Protein AF-A0A7V9U792-F1 (afdb_monomer)

Nearest PDB structures (foldseek):
  6vsh-assembly1_C  TM=2.467E-01  e=8.887E+00  Stenotrophomonas maltophilia

pLDDT: mean 96.43, std 4.14, range [64.75, 98.81]

Radius of gyration: 16.57 Å; Cα contacts (8 Å, |Δi|>4): 42; chains: 1; bounding box: 37×27×44 Å

Structure (mmCIF, N/CA/C/O backbone):
data_AF-A0A7V9U792-F1
#
_entry.id   AF-A0A7V9U792-F1
#
loop_
_atom_site.group_PDB
_atom_site.id
_atom_site.type_symbol
_atom_site.label_atom_id
_atom_site.label_alt_id
_atom_site.label_comp_id
_atom_site.label_asym_id
_atom_site.label_entity_id
_atom_site.label_seq_id
_atom_site.pdbx_PDB_ins_code
_atom_site.Cartn_x
_atom_site.Cartn_y
_atom_site.Cartn_z
_atom_site.occupancy
_atom_site.B_iso_or_equiv
_atom_site.auth_seq_id
_atom_site.auth_comp_id
_atom_site.auth_asym_id
_atom_site.auth_atom_id
_atom_s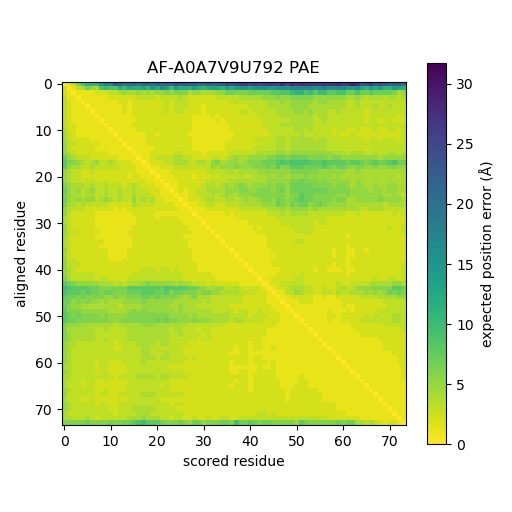ite.pdbx_PDB_model_num
ATOM 1 N N . MET A 1 1 ? 21.992 -14.023 -6.398 1.00 64.75 1 MET A N 1
ATOM 2 C CA . MET A 1 1 ? 20.553 -14.125 -6.099 1.00 64.75 1 MET A CA 1
ATOM 3 C C . MET A 1 1 ? 19.886 -13.294 -7.167 1.00 64.75 1 MET A C 1
ATOM 5 O O . MET A 1 1 ? 20.076 -12.084 -7.160 1.00 64.75 1 MET A O 1
ATOM 9 N N . ASP A 1 2 ? 19.271 -13.942 -8.150 1.00 89.88 2 ASP A N 1
ATOM 10 C CA . ASP A 1 2 ? 18.763 -13.238 -9.326 1.00 89.88 2 ASP A CA 1
ATOM 11 C C . ASP A 1 2 ? 17.367 -12.697 -9.029 1.00 89.88 2 ASP A C 1
ATOM 13 O O . ASP A 1 2 ? 16.500 -13.415 -8.533 1.00 89.88 2 ASP A O 1
ATOM 17 N N . LEU A 1 3 ? 17.177 -11.404 -9.283 1.00 94.44 3 LEU A N 1
ATOM 18 C CA . LEU A 1 3 ? 15.891 -10.739 -9.133 1.00 94.44 3 LEU A CA 1
ATOM 19 C C . LEU A 1 3 ? 15.043 -11.000 -10.380 1.00 94.44 3 LEU A C 1
ATOM 21 O O . LEU A 1 3 ? 15.420 -10.590 -11.480 1.00 94.44 3 LEU A O 1
ATOM 25 N N . ASP A 1 4 ? 13.872 -11.612 -10.208 1.00 97.00 4 ASP A N 1
ATOM 26 C CA . ASP A 1 4 ? 12.883 -11.717 -11.282 1.00 97.00 4 ASP A CA 1
ATOM 27 C C . ASP A 1 4 ? 12.194 -10.362 -11.508 1.00 97.00 4 ASP A C 1
ATOM 29 O O . ASP A 1 4 ? 11.189 -10.005 -10.887 1.00 97.00 4 ASP A O 1
ATOM 33 N N . VAL A 1 5 ? 12.758 -9.583 -12.428 1.00 96.69 5 VAL A N 1
ATOM 34 C CA . VAL A 1 5 ? 12.239 -8.264 -12.800 1.00 96.69 5 VAL A CA 1
ATOM 35 C C . VAL A 1 5 ? 10.853 -8.360 -13.446 1.00 96.69 5 VAL A C 1
ATOM 37 O O . VAL A 1 5 ? 10.046 -7.442 -13.288 1.00 96.69 5 VAL A O 1
ATOM 40 N N . ALA A 1 6 ? 10.549 -9.444 -14.165 1.00 96.56 6 ALA A N 1
ATOM 41 C CA . ALA A 1 6 ? 9.248 -9.608 -14.806 1.00 96.56 6 ALA A CA 1
ATOM 42 C C . ALA A 1 6 ? 8.149 -9.802 -13.753 1.00 96.56 6 ALA A C 1
ATOM 44 O O . ALA A 1 6 ? 7.110 -9.137 -13.834 1.00 96.56 6 ALA A O 1
ATOM 45 N N . ALA A 1 7 ? 8.414 -10.619 -12.728 1.00 96.50 7 ALA A N 1
ATOM 46 C CA . ALA A 1 7 ? 7.517 -10.789 -11.590 1.00 96.50 7 ALA A CA 1
ATOM 47 C C . ALA A 1 7 ? 7.271 -9.458 -10.864 1.00 96.50 7 ALA A C 1
ATOM 49 O O . ALA A 1 7 ? 6.116 -9.066 -10.693 1.00 96.50 7 ALA A O 1
ATOM 50 N N . VAL A 1 8 ? 8.327 -8.703 -10.534 1.00 96.81 8 VAL A N 1
ATOM 51 C CA . VAL A 1 8 ? 8.192 -7.391 -9.870 1.00 96.81 8 VAL A CA 1
ATOM 52 C C . VAL A 1 8 ? 7.357 -6.426 -10.713 1.00 96.81 8 VAL A C 1
ATOM 54 O O . VAL A 1 8 ? 6.412 -5.828 -10.210 1.00 96.81 8 VAL A O 1
ATOM 57 N N . ARG A 1 9 ? 7.643 -6.298 -12.015 1.00 96.69 9 ARG A N 1
ATOM 58 C CA . ARG A 1 9 ? 6.906 -5.389 -12.912 1.00 96.69 9 ARG A CA 1
ATOM 59 C C . ARG A 1 9 ? 5.426 -5.742 -13.026 1.00 96.69 9 ARG A C 1
ATOM 61 O O . ARG A 1 9 ? 4.609 -4.839 -13.197 1.00 96.69 9 ARG A O 1
ATOM 68 N N . SER A 1 10 ? 5.073 -7.022 -12.920 1.00 97.31 10 SER A N 1
ATOM 69 C CA . SER A 1 10 ? 3.677 -7.461 -12.993 1.00 97.31 10 SER A CA 1
ATOM 70 C C . SER A 1 10 ? 2.808 -6.912 -11.851 1.00 97.31 10 SER A C 1
ATOM 72 O O . SER A 1 10 ? 1.604 -6.728 -12.040 1.00 97.31 10 SER A O 1
ATOM 74 N N . ALA A 1 11 ? 3.418 -6.564 -10.712 1.00 98.12 11 ALA A N 1
ATOM 75 C CA . ALA A 1 11 ? 2.728 -6.009 -9.552 1.00 98.12 11 ALA A CA 1
ATOM 76 C C . ALA A 1 11 ? 2.302 -4.538 -9.723 1.00 98.12 11 ALA A C 1
ATOM 78 O O . ALA A 1 11 ? 1.494 -4.067 -8.928 1.00 98.12 11 ALA A O 1
ATOM 79 N N . PHE A 1 12 ? 2.798 -3.811 -10.737 1.00 97.88 12 PHE A N 1
ATOM 80 C CA . PHE A 1 12 ? 2.549 -2.373 -10.935 1.00 97.88 12 PHE A CA 1
ATOM 81 C C . PHE A 1 12 ? 1.612 -2.118 -12.130 1.00 97.88 12 PHE A C 1
ATOM 83 O O . PHE A 1 12 ? 2.071 -2.068 -13.277 1.00 97.88 12 PHE A O 1
ATOM 90 N N . PRO A 1 13 ? 0.300 -1.887 -11.910 1.00 97.50 13 PRO A N 1
ATOM 91 C CA . PRO A 1 13 ? -0.665 -1.710 -12.996 1.00 97.50 13 PRO A CA 1
ATOM 92 C C . PRO A 1 13 ? -0.365 -0.520 -13.912 1.00 97.50 13 PRO A C 1
ATOM 94 O O . PRO A 1 13 ? -0.664 -0.593 -15.103 1.00 97.50 13 PRO A O 1
ATOM 97 N N . ALA A 1 14 ? 0.257 0.542 -13.384 1.00 96.31 14 ALA A N 1
ATOM 98 C CA . ALA A 1 14 ? 0.622 1.739 -14.145 1.00 96.31 14 ALA A CA 1
ATOM 99 C C . ALA A 1 14 ? 1.485 1.421 -15.381 1.00 96.31 14 ALA A C 1
ATOM 101 O O . ALA A 1 14 ? 1.344 2.062 -16.420 1.00 96.31 14 ALA A O 1
A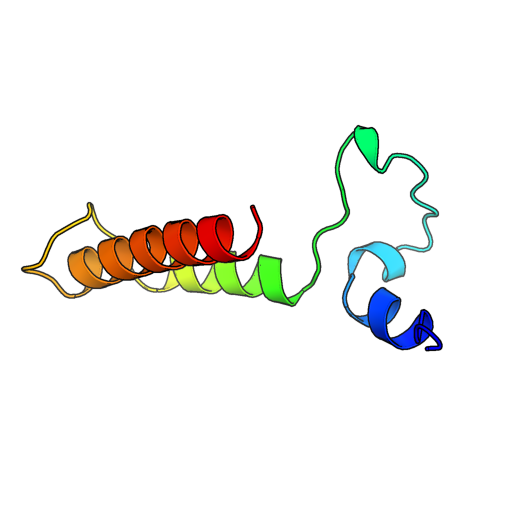TOM 102 N N . LEU A 1 15 ? 2.305 0.364 -15.323 1.00 96.50 15 LEU A N 1
ATOM 103 C CA . LEU A 1 15 ? 3.174 -0.035 -16.434 1.00 96.50 15 LEU A CA 1
ATOM 104 C C . LEU A 1 15 ? 2.399 -0.539 -17.663 1.00 96.50 15 LEU A C 1
ATOM 106 O O . LEU A 1 15 ? 2.944 -0.542 -18.767 1.00 96.50 15 LEU A O 1
ATOM 110 N N . LYS A 1 16 ? 1.122 -0.920 -17.511 1.00 96.06 16 LYS A N 1
ATOM 111 C CA . LYS A 1 16 ? 0.251 -1.308 -18.635 1.00 96.06 16 LYS A CA 1
ATOM 112 C C . LYS A 1 16 ? -0.081 -0.134 -19.560 1.00 96.06 16 LYS A C 1
ATOM 114 O O . LYS A 1 16 ? -0.472 -0.369 -20.697 1.00 96.06 16 LYS A O 1
ATOM 119 N N . ALA A 1 17 ? 0.100 1.108 -19.105 1.00 95.12 17 ALA A N 1
ATOM 120 C CA . ALA A 1 17 ? -0.108 2.302 -19.922 1.00 95.1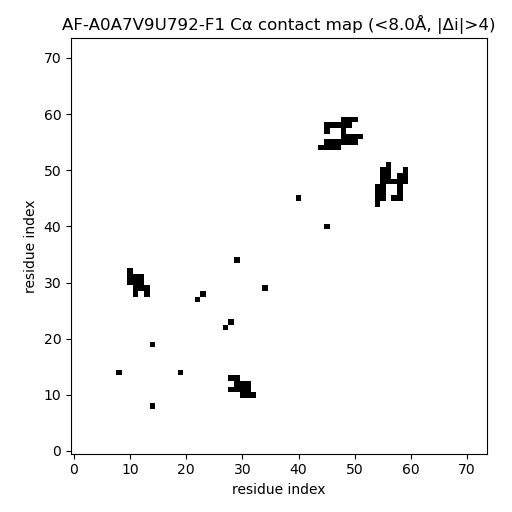2 17 ALA A CA 1
ATOM 121 C C . ALA A 1 17 ? 0.955 2.482 -21.026 1.00 95.12 17 ALA A C 1
ATOM 123 O O . ALA A 1 17 ? 0.821 3.374 -21.858 1.00 95.12 17 ALA A O 1
ATOM 124 N N . GLY A 1 18 ? 2.018 1.665 -21.039 1.00 93.62 18 GLY A N 1
ATOM 125 C CA . GLY A 1 18 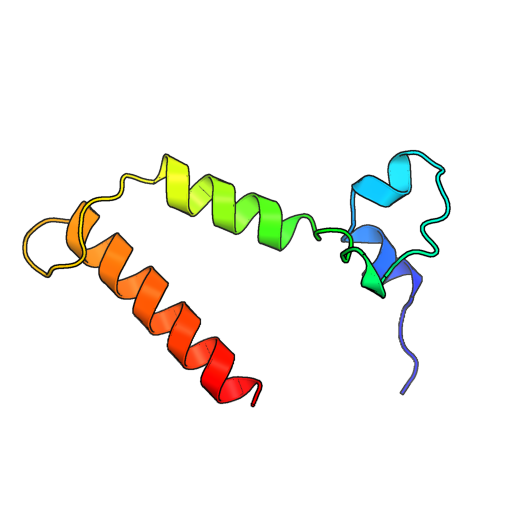? 3.082 1.743 -22.045 1.00 93.62 18 GLY A CA 1
ATOM 126 C C . GLY A 1 18 ? 4.039 2.926 -21.859 1.00 93.62 18 GLY A C 1
ATOM 127 O O . GLY A 1 18 ? 4.850 3.199 -22.740 1.00 93.62 18 GLY A O 1
ATOM 128 N N . VAL A 1 19 ? 3.968 3.620 -20.720 1.00 93.94 19 VAL A N 1
ATOM 129 C CA . VAL A 1 19 ? 4.835 4.755 -20.381 1.00 93.94 19 VAL A CA 1
ATOM 130 C C . VAL A 1 19 ? 6.064 4.268 -19.612 1.00 93.94 19 VAL A C 1
ATOM 132 O O . VAL A 1 19 ? 5.963 3.473 -18.676 1.00 93.94 19 VAL A O 1
ATOM 135 N N . ALA A 1 20 ? 7.242 4.763 -19.992 1.00 94.88 20 ALA A N 1
ATOM 136 C CA . ALA A 1 20 ? 8.466 4.567 -19.225 1.00 94.88 20 ALA A CA 1
ATOM 137 C C . ALA A 1 20 ? 8.595 5.668 -18.159 1.00 94.88 20 ALA A C 1
ATOM 139 O O . ALA A 1 20 ? 8.759 6.843 -18.483 1.00 94.88 20 ALA A O 1
ATOM 140 N N . HIS A 1 21 ? 8.509 5.286 -16.885 1.00 94.50 21 HIS A N 1
ATOM 141 C CA . HIS A 1 21 ? 8.598 6.209 -15.754 1.00 94.50 21 HIS A CA 1
ATOM 142 C C . HIS A 1 21 ? 10.054 6.336 -15.288 1.00 94.50 21 HIS A C 1
ATOM 144 O O . HIS A 1 21 ? 10.586 5.415 -14.671 1.00 94.50 21 HIS A O 1
ATOM 150 N N . PHE A 1 22 ? 10.683 7.480 -15.566 1.00 95.44 22 PHE A N 1
ATOM 151 C CA . PHE A 1 22 ? 12.055 7.800 -15.139 1.00 95.44 22 PHE A CA 1
ATOM 152 C C . PHE A 1 22 ? 12.114 8.825 -13.994 1.00 95.44 22 PHE A C 1
ATOM 154 O O . PHE A 1 22 ? 13.155 9.427 -13.756 1.00 95.44 22 PHE A O 1
ATOM 161 N N . ASP A 1 23 ? 11.006 9.008 -13.274 1.00 94.81 23 ASP A N 1
ATOM 16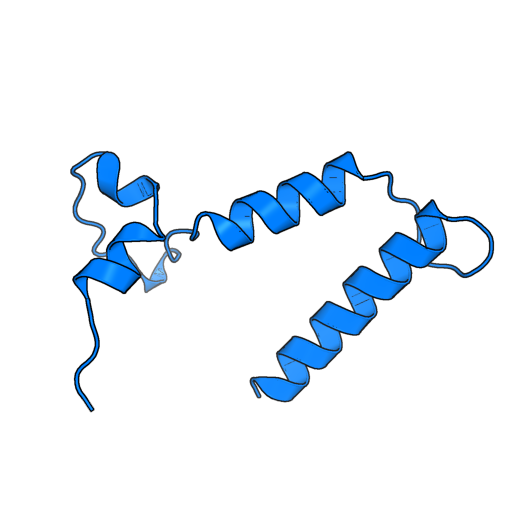2 C CA . ASP A 1 23 ? 10.877 9.971 -12.174 1.00 94.81 23 ASP A CA 1
ATOM 163 C C . ASP A 1 23 ? 10.542 9.277 -10.845 1.00 94.81 23 ASP A C 1
ATOM 165 O O . ASP A 1 23 ? 9.551 9.565 -10.183 1.00 94.81 23 ASP A O 1
ATOM 169 N N . GLY A 1 24 ? 11.370 8.304 -10.459 1.00 91.00 24 GLY A N 1
ATOM 170 C CA . GLY A 1 24 ? 11.277 7.694 -9.128 1.00 91.00 24 GLY A CA 1
ATOM 171 C C . GLY A 1 24 ? 11.354 8.712 -7.973 1.00 91.00 24 GLY A C 1
ATOM 172 O O . GLY A 1 24 ? 10.583 8.565 -7.025 1.00 91.00 24 GLY A O 1
ATOM 173 N N . PRO A 1 25 ? 12.225 9.746 -8.032 1.00 94.88 25 PRO A N 1
ATOM 174 C CA . PRO A 1 25 ? 12.313 10.767 -6.986 1.00 94.88 25 PRO A CA 1
ATOM 175 C C . PRO A 1 25 ? 11.050 11.623 -6.817 1.00 94.88 25 PRO A C 1
ATOM 177 O O . PRO A 1 25 ? 10.754 12.016 -5.691 1.00 94.88 25 PRO A O 1
ATOM 180 N N . GLY A 1 26 ? 10.303 11.903 -7.893 1.00 95.12 26 GLY A N 1
ATOM 181 C CA . GLY A 1 26 ? 9.018 12.610 -7.828 1.00 95.12 26 GLY A CA 1
ATOM 182 C C . GLY A 1 26 ? 7.874 11.772 -7.247 1.00 95.12 26 GLY A C 1
ATOM 183 O O . GLY A 1 26 ? 6.869 12.320 -6.794 1.00 95.12 26 GLY A O 1
ATOM 184 N N . GLY A 1 27 ? 8.036 10.448 -7.217 1.00 94.62 27 GLY A N 1
ATOM 185 C CA . GLY A 1 27 ? 7.097 9.506 -6.620 1.00 94.62 27 GLY A CA 1
ATOM 186 C C . GLY A 1 27 ? 7.153 8.141 -7.300 1.00 94.62 27 GLY A C 1
ATOM 187 O O . GLY A 1 27 ? 7.136 8.027 -8.528 1.00 94.62 27 GLY A O 1
ATOM 188 N N . SER A 1 28 ? 7.187 7.075 -6.502 1.00 96.12 28 SER A N 1
ATOM 189 C CA . SER A 1 28 ? 7.128 5.715 -7.032 1.00 96.12 28 SER A CA 1
ATOM 190 C C . SER A 1 28 ? 5.736 5.382 -7.573 1.00 96.12 28 SER A C 1
ATOM 192 O O . SER A 1 28 ? 4.714 5.921 -7.146 1.00 96.12 28 SER A O 1
ATOM 194 N N . GLN A 1 29 ? 5.694 4.447 -8.523 1.00 97.19 29 GLN A N 1
ATOM 195 C CA . GLN A 1 29 ? 4.433 3.824 -8.911 1.00 97.19 29 GLN A CA 1
ATOM 196 C C . GLN A 1 29 ? 3.936 2.918 -7.783 1.00 97.19 29 GLN A C 1
ATOM 198 O O . GLN A 1 29 ? 4.730 2.289 -7.085 1.00 97.19 29 GLN A O 1
ATOM 203 N N . VAL A 1 30 ? 2.617 2.835 -7.624 1.00 97.62 30 VAL A N 1
ATOM 204 C CA . VAL A 1 30 ? 1.980 2.055 -6.556 1.00 97.62 30 VAL A CA 1
ATOM 205 C C . VAL A 1 30 ? 1.707 0.629 -7.053 1.00 97.62 30 VAL A C 1
ATOM 207 O O . VAL A 1 30 ? 1.079 0.470 -8.108 1.00 97.62 30 VAL A O 1
ATOM 210 N N . PRO A 1 31 ? 2.155 -0.421 -6.342 1.00 98.38 31 PRO A N 1
ATOM 211 C CA . PRO A 1 31 ? 1.787 -1.789 -6.676 1.00 98.38 31 PRO A CA 1
ATOM 212 C C . PRO A 1 31 ? 0.313 -2.055 -6.330 1.00 98.38 31 PRO A C 1
ATOM 214 O O . PRO A 1 31 ? -0.259 -1.428 -5.435 1.00 98.38 31 PRO A O 1
ATOM 217 N N . ALA A 1 32 ? -0.316 -2.999 -7.030 1.00 98.44 32 ALA A N 1
ATOM 218 C CA . ALA A 1 32 ? -1.740 -3.311 -6.876 1.00 98.44 32 ALA A CA 1
ATOM 219 C C . ALA A 1 32 ? -2.126 -3.663 -5.429 1.00 98.44 32 ALA A C 1
ATOM 221 O O . ALA A 1 32 ? -3.184 -3.253 -4.962 1.00 98.44 32 ALA A O 1
ATOM 222 N N . GLU A 1 33 ? -1.253 -4.370 -4.710 1.00 98.19 33 GLU A N 1
ATOM 223 C CA . GLU A 1 33 ? -1.470 -4.760 -3.313 1.00 98.19 33 GLU A CA 1
ATOM 224 C C . GLU A 1 33 ? -1.603 -3.556 -2.367 1.00 98.19 33 GLU A C 1
ATOM 226 O O . GLU A 1 33 ? -2.478 -3.547 -1.505 1.00 98.19 33 GLU A O 1
ATOM 231 N N . VAL A 1 34 ? -0.810 -2.498 -2.573 1.00 98.31 34 VAL A N 1
ATOM 232 C CA . VAL A 1 34 ? -0.886 -1.273 -1.763 1.00 98.31 34 VAL A CA 1
ATOM 233 C C . VAL A 1 34 ? -2.175 -0.519 -2.071 1.00 98.31 34 VAL A C 1
ATOM 235 O O . VAL A 1 34 ? -2.863 -0.071 -1.155 1.00 98.31 34 VAL A O 1
ATOM 238 N N . ALA A 1 35 ? -2.541 -0.414 -3.352 1.00 98.44 35 ALA A N 1
ATOM 239 C CA . ALA A 1 35 ? -3.798 0.216 -3.748 1.00 98.44 35 ALA A CA 1
ATOM 240 C C . ALA A 1 35 ? -5.012 -0.520 -3.152 1.00 98.44 35 ALA A C 1
ATOM 242 O O . ALA A 1 35 ? -5.928 0.124 -2.638 1.00 98.44 35 ALA A O 1
ATOM 243 N N . GLN A 1 36 ? -4.992 -1.856 -3.166 1.00 98.50 36 GLN A N 1
ATOM 244 C CA . GLN A 1 36 ? -6.051 -2.676 -2.583 1.00 98.50 36 GLN A CA 1
ATOM 245 C C . GLN A 1 36 ? -6.119 -2.517 -1.061 1.00 98.50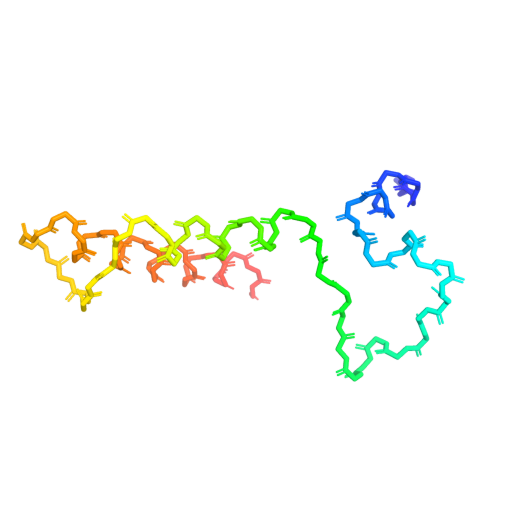 36 GLN A C 1
ATOM 247 O O . GLN A 1 36 ? -7.201 -2.289 -0.534 1.00 98.50 36 GLN A O 1
ATOM 252 N N . ALA A 1 37 ? -4.981 -2.541 -0.358 1.00 98.12 37 ALA A N 1
ATOM 253 C CA . ALA A 1 37 ? -4.946 -2.354 1.093 1.00 98.12 37 ALA A CA 1
ATOM 254 C C . ALA A 1 37 ? -5.540 -1.000 1.524 1.00 98.12 37 ALA A C 1
ATOM 256 O O . ALA A 1 37 ? -6.278 -0.925 2.511 1.00 98.12 37 ALA A O 1
ATOM 257 N N . VAL A 1 38 ? -5.268 0.070 0.765 1.00 98.12 38 VAL A N 1
ATOM 258 C CA . VAL A 1 38 ? -5.882 1.389 0.990 1.00 98.12 38 VAL A CA 1
ATOM 259 C C . VAL A 1 38 ? -7.392 1.332 0.761 1.00 98.12 38 VAL A C 1
ATOM 261 O O . VAL A 1 38 ? -8.149 1.805 1.610 1.00 98.12 38 VAL A O 1
ATOM 264 N N . ALA A 1 39 ? -7.839 0.743 -0.351 1.00 98.31 39 ALA A N 1
ATOM 265 C CA . ALA A 1 39 ? -9.260 0.620 -0.665 1.00 98.31 39 ALA A CA 1
ATOM 266 C C . ALA A 1 39 ? -10.016 -0.175 0.412 1.00 98.31 39 ALA A C 1
ATOM 268 O O . ALA A 1 39 ? -11.016 0.309 0.938 1.00 98.31 39 ALA A O 1
ATOM 269 N N . ASP A 1 40 ? -9.500 -1.339 0.809 1.00 97.44 40 ASP A N 1
ATOM 270 C CA . ASP A 1 40 ? -10.094 -2.191 1.844 1.00 97.44 40 ASP A CA 1
ATOM 271 C C . ASP A 1 40 ? -10.176 -1.472 3.191 1.00 97.44 40 ASP A C 1
ATOM 273 O O . ASP A 1 40 ? -11.191 -1.548 3.888 1.00 97.44 40 ASP A O 1
ATOM 277 N N . THR A 1 41 ? -9.132 -0.719 3.543 1.00 96.94 41 THR A N 1
ATOM 278 C CA . THR A 1 41 ? -9.095 0.069 4.778 1.00 96.94 41 THR A CA 1
ATOM 279 C C . THR A 1 41 ? -10.181 1.142 4.772 1.00 96.94 41 THR A C 1
ATOM 281 O O . THR A 1 41 ? -10.969 1.228 5.715 1.00 96.94 41 THR A O 1
ATOM 284 N N . LEU A 1 42 ? -10.275 1.932 3.698 1.00 96.06 42 LEU A N 1
ATOM 285 C CA . LEU A 1 42 ? -11.243 3.027 3.587 1.00 96.06 42 LEU A CA 1
ATOM 286 C C . LEU A 1 42 ? -12.690 2.531 3.462 1.00 96.06 42 LEU A C 1
ATOM 288 O O . LEU A 1 42 ? -13.602 3.154 4.007 1.00 96.06 42 LEU A O 1
ATOM 292 N N . CYS A 1 43 ? -12.912 1.407 2.780 1.00 96.81 43 CYS A N 1
ATOM 293 C CA . CYS A 1 43 ? -14.241 0.836 2.566 1.00 96.81 43 CYS A CA 1
ATOM 294 C C . CYS A 1 43 ? -14.700 -0.107 3.694 1.00 96.81 43 CYS A C 1
ATOM 296 O O . CYS A 1 43 ? -15.891 -0.397 3.791 1.00 96.81 43 CYS A O 1
ATOM 298 N N . GLY A 1 44 ? -13.802 -0.563 4.574 1.00 94.75 44 GLY A N 1
ATOM 299 C CA . GLY A 1 44 ? -14.098 -1.526 5.643 1.00 94.75 44 GLY A CA 1
ATOM 300 C C . GLY A 1 44 ? -14.839 -0.963 6.864 1.00 94.75 44 GLY A C 1
ATOM 301 O O . GLY A 1 44 ? -15.137 -1.708 7.799 1.00 94.75 44 GLY A O 1
ATOM 302 N N . GLY A 1 45 ? -15.134 0.340 6.879 1.00 92.19 45 GLY A N 1
ATOM 303 C CA . GLY A 1 45 ? -15.721 1.045 8.016 1.00 92.19 45 GLY A CA 1
ATOM 304 C C . GLY A 1 45 ? -14.663 1.425 9.053 1.00 92.19 45 GLY 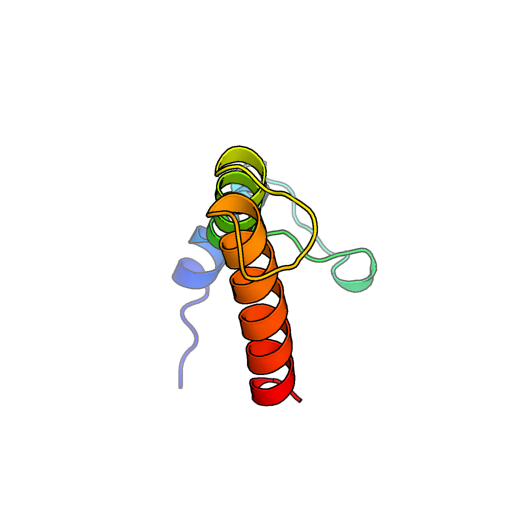A C 1
ATOM 305 O O . GLY A 1 45 ? -14.138 0.572 9.774 1.00 92.19 45 GLY A O 1
ATOM 306 N N . LEU A 1 46 ? -14.377 2.721 9.141 1.00 93.69 46 LEU A N 1
ATOM 307 C CA . LEU A 1 46 ? -13.391 3.305 10.046 1.00 93.69 46 LEU A CA 1
ATOM 308 C C . LEU A 1 46 ? -14.043 4.323 10.974 1.00 93.69 46 LEU A C 1
ATOM 310 O O . LEU A 1 46 ? -15.042 4.957 10.636 1.00 93.69 46 LEU A O 1
ATOM 314 N N . ALA A 1 47 ? -13.440 4.481 12.141 1.00 96.62 47 ALA A N 1
ATOM 315 C CA . ALA A 1 47 ? -13.731 5.545 13.084 1.00 96.62 47 ALA A CA 1
ATOM 316 C C . ALA A 1 47 ? -12.407 6.098 13.626 1.00 96.62 47 ALA A C 1
ATOM 318 O O . ALA A 1 47 ? -11.323 5.699 13.193 1.00 96.62 47 ALA A O 1
ATOM 319 N N . ASN A 1 48 ? -12.488 7.005 14.597 1.00 97.81 48 ASN A N 1
ATOM 320 C CA . ASN A 1 48 ? -11.325 7.333 15.414 1.00 97.81 48 ASN A CA 1
ATOM 321 C C . ASN A 1 48 ? -10.792 6.065 16.098 1.00 97.81 48 ASN A C 1
ATOM 323 O O . ASN A 1 48 ? -11.553 5.144 16.375 1.00 97.81 48 ASN A O 1
ATOM 327 N N . ARG A 1 49 ? -9.491 6.030 16.389 1.00 98.25 49 ARG A N 1
ATOM 328 C CA . ARG A 1 49 ? -8.861 4.931 17.134 1.00 98.25 49 ARG A CA 1
ATOM 329 C C . ARG A 1 49 ? -9.505 4.753 18.513 1.00 98.25 49 ARG A C 1
ATOM 331 O O . ARG A 1 49 ? -9.786 5.741 19.191 1.00 98.25 49 ARG A O 1
ATOM 338 N N . GLY A 1 50 ? -9.690 3.505 18.934 1.00 97.94 50 GLY A N 1
ATOM 339 C CA . GLY A 1 50 ? -10.288 3.159 20.222 1.00 97.94 50 GLY A CA 1
ATOM 340 C C . GLY A 1 50 ? -10.456 1.650 20.396 1.00 97.94 50 GLY A C 1
ATOM 341 O O . GLY A 1 50 ? -10.001 0.861 19.571 1.00 97.94 50 GLY A O 1
ATOM 342 N N . SER A 1 51 ? -11.126 1.239 21.470 1.00 98.06 51 SER A N 1
ATOM 343 C CA . SER A 1 51 ? -11.313 -0.177 21.816 1.00 98.06 51 SER A CA 1
ATOM 344 C C . SER A 1 51 ? -12.777 -0.617 21.883 1.00 98.06 51 SER A C 1
ATOM 346 O O . SER A 1 51 ? -13.045 -1.818 21.997 1.00 98.06 51 SER A O 1
ATOM 348 N N . VAL A 1 52 ? -13.734 0.310 21.782 1.00 98.31 52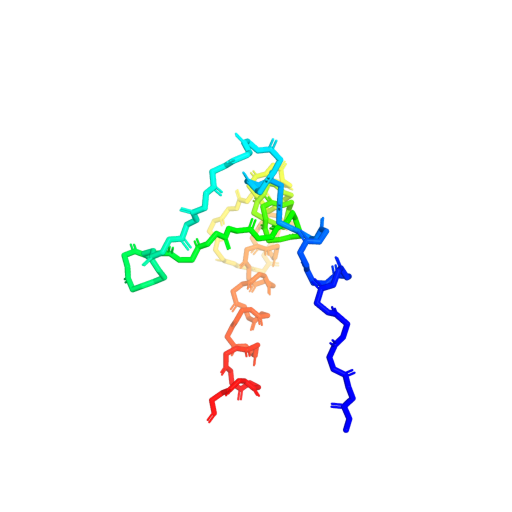 VAL A N 1
ATOM 349 C CA . VAL A 1 52 ? -15.149 0.058 22.085 1.00 98.31 52 VAL A CA 1
ATOM 350 C C . VAL A 1 52 ? -15.866 -0.518 20.872 1.00 98.31 52 VAL A C 1
ATOM 352 O O . VAL A 1 52 ? -16.393 -1.635 20.920 1.00 98.31 52 VAL A O 1
ATOM 355 N N . THR A 1 53 ? -15.870 0.209 19.758 1.00 98.19 53 THR A N 1
ATOM 356 C CA . THR A 1 53 ? -16.567 -0.223 18.540 1.00 98.19 53 THR A CA 1
ATOM 357 C C . THR A 1 53 ? -15.661 -1.036 17.616 1.00 98.19 53 THR A C 1
ATOM 359 O O . THR A 1 53 ? -14.434 -1.004 17.702 1.00 98.19 53 THR A O 1
ATOM 362 N N . ALA A 1 54 ? -16.263 -1.798 16.698 1.00 97.50 54 ALA A N 1
ATOM 363 C CA . ALA A 1 54 ? -15.495 -2.548 15.704 1.00 97.50 54 ALA A CA 1
ATOM 364 C C . ALA A 1 54 ? -14.704 -1.620 14.759 1.00 97.50 54 ALA A C 1
ATOM 366 O O . ALA A 1 54 ? -13.583 -1.945 14.380 1.00 97.50 54 ALA A O 1
ATOM 367 N N . ALA A 1 55 ? -15.274 -0.462 14.409 1.00 97.88 55 ALA A N 1
ATOM 368 C CA . ALA A 1 55 ? -14.623 0.532 13.558 1.00 97.88 55 ALA A CA 1
ATOM 369 C C . ALA A 1 55 ? -13.432 1.207 14.260 1.00 97.88 55 ALA A C 1
ATOM 371 O O . ALA A 1 55 ? -12.401 1.430 13.629 1.00 97.88 55 ALA A O 1
ATOM 372 N N . GLU A 1 56 ? -13.549 1.470 15.566 1.00 98.56 56 GLU A N 1
ATOM 373 C CA . GLU A 1 56 ? -12.445 1.968 16.394 1.00 98.56 56 GLU A CA 1
ATOM 374 C C . GLU A 1 56 ? -11.274 0.988 16.458 1.00 98.56 56 GLU A C 1
ATOM 376 O O . GLU A 1 56 ? -10.132 1.382 16.224 1.00 98.56 56 GLU A O 1
ATOM 381 N N . ARG A 1 57 ? -11.561 -0.292 16.736 1.00 98.12 57 ARG A N 1
ATOM 382 C CA . ARG A 1 57 ? -10.524 -1.330 16.809 1.00 98.12 57 ARG A CA 1
ATOM 383 C C . ARG A 1 57 ? -9.824 -1.524 15.472 1.00 98.12 57 ARG A C 1
ATOM 385 O O . ARG A 1 57 ? -8.607 -1.580 15.440 1.00 98.12 57 ARG A O 1
ATOM 392 N N . ARG A 1 58 ? -10.565 -1.512 14.358 1.00 97.75 58 ARG A N 1
ATOM 393 C CA . ARG A 1 58 ? -9.962 -1.571 13.019 1.00 97.75 58 ARG A CA 1
ATOM 394 C C . ARG A 1 58 ? -8.986 -0.417 12.781 1.00 97.75 58 ARG A C 1
ATOM 396 O O . ARG A 1 58 ? -7.901 -0.640 12.256 1.00 97.75 58 ARG A O 1
ATOM 403 N N . ALA A 1 59 ? -9.359 0.805 13.164 1.00 98.25 59 ALA A N 1
ATOM 404 C CA . ALA A 1 59 ? -8.469 1.957 13.047 1.00 98.25 59 ALA A CA 1
ATOM 405 C C . ALA A 1 59 ? -7.229 1.822 13.950 1.00 98.25 59 ALA A C 1
ATOM 407 O O . ALA A 1 59 ? -6.130 2.189 13.535 1.00 98.25 59 ALA A O 1
ATOM 408 N N . GLU A 1 60 ? -7.390 1.286 15.164 1.00 98.38 60 GLU A N 1
ATOM 409 C CA . GLU A 1 60 ? -6.273 0.985 16.066 1.00 98.38 60 GLU A CA 1
ATOM 410 C C . GLU A 1 60 ? -5.311 -0.038 15.449 1.00 98.38 60 GLU A C 1
ATOM 412 O O . GLU A 1 60 ? -4.115 0.240 15.340 1.00 98.38 60 GLU A O 1
ATOM 417 N N . ASP A 1 61 ? -5.839 -1.163 14.968 1.00 97.81 61 ASP A N 1
ATOM 418 C CA . ASP A 1 61 ? -5.065 -2.262 14.391 1.00 97.81 61 ASP A CA 1
ATOM 419 C C . ASP A 1 61 ? -4.254 -1.804 13.170 1.00 97.81 61 ASP A C 1
ATOM 421 O O . ASP A 1 61 ? -3.061 -2.093 13.079 1.00 97.81 61 ASP A O 1
ATOM 425 N N . VAL A 1 62 ? -4.859 -1.021 12.263 1.00 98.00 62 VAL A N 1
ATOM 426 C CA . VAL A 1 62 ? -4.168 -0.465 11.082 1.00 98.00 62 VAL A CA 1
ATOM 427 C C . VAL A 1 62 ? -2.982 0.410 11.494 1.00 98.00 62 VAL A C 1
ATOM 429 O O . VAL A 1 62 ? -1.894 0.290 10.930 1.00 98.00 62 VAL A O 1
ATOM 432 N N . VAL A 1 63 ? -3.162 1.284 12.488 1.00 98.25 63 VAL A N 1
ATOM 433 C CA . VAL A 1 63 ? -2.097 2.197 12.932 1.00 98.25 63 VAL A CA 1
ATOM 434 C C . VAL A 1 63 ? -0.975 1.450 13.648 1.00 98.25 63 VAL A C 1
ATOM 436 O O . VAL A 1 63 ? 0.197 1.762 13.427 1.00 98.25 63 VAL A O 1
ATOM 439 N N . VAL A 1 64 ? -1.305 0.476 14.497 1.00 98.56 64 VAL A N 1
ATOM 440 C CA . VAL A 1 64 ? -0.301 -0.344 15.190 1.00 98.56 64 VAL A CA 1
ATOM 441 C C . VAL A 1 64 ? 0.489 -1.182 14.188 1.00 98.56 64 VAL A C 1
ATOM 443 O O . VAL A 1 64 ? 1.718 -1.149 14.224 1.00 98.56 64 VAL A O 1
ATOM 446 N N . ALA A 1 65 ? -0.187 -1.851 13.251 1.00 98.38 65 ALA A N 1
ATOM 447 C CA . ALA A 1 65 ? 0.467 -2.641 12.212 1.00 98.38 65 ALA A CA 1
ATOM 448 C C . ALA A 1 65 ? 1.389 -1.781 11.333 1.00 98.38 65 ALA A C 1
ATOM 450 O O . ALA A 1 65 ? 2.528 -2.167 11.085 1.00 98.38 65 ALA A O 1
ATOM 451 N N . ALA A 1 66 ? 0.949 -0.584 10.929 1.00 98.38 66 ALA A N 1
ATOM 452 C CA . ALA A 1 66 ? 1.781 0.337 10.155 1.00 98.38 66 ALA A CA 1
ATOM 453 C C . ALA A 1 66 ? 3.042 0.772 10.923 1.00 98.38 66 ALA A C 1
ATOM 455 O O . ALA A 1 66 ? 4.130 0.824 10.355 1.00 98.38 66 ALA A O 1
ATOM 456 N N . ARG A 1 67 ? 2.923 1.059 12.227 1.00 98.62 67 ARG A N 1
ATOM 457 C CA . ARG A 1 67 ? 4.078 1.415 13.070 1.00 98.62 67 AR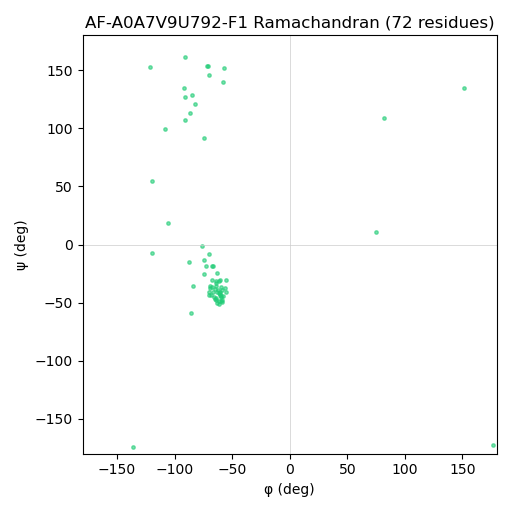G A CA 1
ATOM 458 C C . ARG A 1 67 ? 5.045 0.250 13.242 1.00 98.62 67 ARG A C 1
ATOM 460 O O . ARG A 1 67 ? 6.249 0.478 13.184 1.00 98.62 67 ARG A O 1
ATOM 467 N N . GLN A 1 68 ? 4.530 -0.964 13.422 1.00 98.81 68 GLN A N 1
ATOM 468 C CA . GLN A 1 68 ? 5.364 -2.159 13.511 1.00 98.81 68 GLN A CA 1
ATOM 469 C C . GLN A 1 68 ? 6.102 -2.415 12.193 1.00 98.81 68 GLN A C 1
ATOM 471 O O . GLN A 1 68 ? 7.311 -2.587 12.213 1.00 98.81 68 GLN A O 1
ATOM 476 N N . ALA A 1 69 ? 5.419 -2.326 11.050 1.00 98.50 69 ALA A N 1
ATOM 477 C CA . ALA A 1 69 ? 6.049 -2.501 9.741 1.00 98.50 69 ALA A CA 1
ATOM 478 C C . ALA A 1 69 ? 7.165 -1.472 9.480 1.00 98.50 69 ALA A C 1
ATOM 480 O O . ALA A 1 69 ? 8.194 -1.804 8.898 1.00 98.50 69 ALA A O 1
ATOM 481 N N . MET A 1 70 ? 6.996 -0.227 9.940 1.00 98.44 70 MET A N 1
ATOM 482 C CA . MET A 1 70 ? 8.065 0.774 9.876 1.00 98.44 70 MET A CA 1
ATOM 483 C C . MET A 1 70 ? 9.240 0.439 10.798 1.00 98.44 70 MET A C 1
ATOM 485 O O . MET A 1 70 ? 10.377 0.695 10.421 1.00 98.44 70 MET A O 1
ATOM 489 N N . ALA A 1 71 ? 8.981 -0.121 11.983 1.00 98.62 71 ALA A N 1
ATOM 490 C CA . ALA A 1 71 ? 10.033 -0.590 12.883 1.00 98.62 71 ALA A CA 1
ATOM 491 C C . ALA A 1 71 ? 10.787 -1.806 12.320 1.00 98.62 71 ALA A C 1
ATOM 493 O O . ALA A 1 71 ? 11.970 -1.951 12.591 1.00 98.62 71 ALA A O 1
ATOM 494 N N . ASP A 1 72 ? 10.128 -2.650 11.525 1.00 98.44 72 ASP A N 1
ATOM 495 C CA . ASP A 1 72 ? 10.777 -3.779 10.851 1.00 98.44 72 ASP A CA 1
ATOM 496 C C . ASP A 1 72 ? 11.652 -3.319 9.664 1.00 98.44 72 ASP A C 1
ATOM 498 O O . ASP A 1 72 ? 12.592 -4.015 9.277 1.00 98.44 72 ASP A O 1
ATOM 502 N N . LEU A 1 73 ? 11.337 -2.161 9.066 1.00 97.69 73 LEU A N 1
ATOM 503 C CA . LEU A 1 73 ? 12.058 -1.590 7.924 1.00 97.69 73 LEU A CA 1
ATOM 504 C C . LEU A 1 73 ? 13.304 -0.772 8.316 1.00 97.69 73 LEU A C 1
ATOM 506 O O . LEU A 1 73 ? 14.262 -0.744 7.539 1.00 97.69 73 LEU A O 1
ATOM 510 N N . LEU A 1 74 ? 13.251 -0.046 9.441 1.00 95.31 74 LEU A N 1
ATOM 511 C CA . LEU A 1 74 ? 14.260 0.934 9.887 1.00 95.31 74 LEU A CA 1
ATOM 512 C C . LEU A 1 74 ? 15.299 0.328 10.837 1.00 95.31 74 LEU A C 1
ATOM 514 O O . LEU A 1 74 ? 16.484 0.709 10.697 1.00 95.31 74 LEU A O 1
#

Secondary structure (DSSP, 8-state):
----HHHHHHT-GGGGG------TTT-PPPPHHHHHHHHHHHHS---SS-SSSHHHHHHHHHHHHHHHHHHHH-

Solvent-accessible surface area (backbone atoms only — not comparable to full-atom values): 4562 Å² total; per-residue (Å²): 136,86,79,63,59,68,65,59,53,68,44,30,64,71,57,76,74,74,62,87,84,86,50,60,91,85,49,70,85,66,38,52,69,60,55,46,54,51,49,52,54,70,72,65,52,67,48,67,68,46,80,84,48,73,29,12,34,50,36,35,51,54,54,52,51,54,53,49,55,49,63,76,74,109

Foldseek 3Di:
DDDPPVVVVVQFPVVVVVDDDPCVVVHDGDGPVRVVVVVCLVPVAADDADDDDPRNPSNVVVVVVVVVVVVVVD

Mean predicted aligned error: 3.14 Å

Sequence (74 aa):
MDLDVAAVRSAFPALKAGVAHFDGPGGSQVPAEVAQAVADTLCGGLANRGSVTAAERRAEDVVVAARQAMADLL